Protein AF-A0A9W9DJZ3-F1 (afdb_monomer)

Organism: NCBI:txid153920

Radius of gyration: 14.06 Å; Cα contacts (8 Å, |Δi|>4): 160; chains: 1; bounding box: 28×29×39 Å

Foldseek 3Di:
DQDPDPDDDDDPAQDLDPPSCVCLPPNVVDACVPDVPVLVVVVVSLVRSPDDAFALSLLVQLQSCLRSVNVVRSVVSLCCQQVPQADPVSFGHRPHGDNNRVVSSVVSVVSVVVD

Mean predicted aligned error: 3.79 Å

Secondary structure (DSSP, 8-state):
---SSSS-PPP-SS-S--GGGTTTTTSSS--TTT-HHHHHHHHHHHHHT-S--SSHHHHHHHHHHHHTT-HHHHHHHHHHHHHHSB-TT--BBSSSB-HHHHHHHHHHHHHHH--

Solvent-accessible surface area (backbon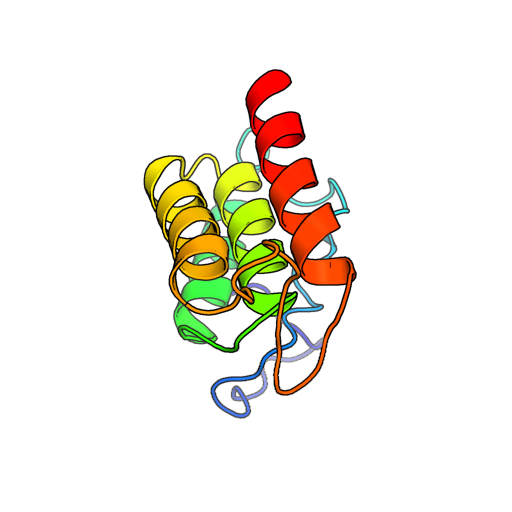e atoms only — not comparable to full-atom values): 6364 Å² total; per-residue (Å²): 91,61,68,78,53,100,59,98,66,85,76,92,61,73,49,66,78,63,74,67,44,33,39,46,46,92,38,76,78,40,38,53,92,82,35,55,71,58,35,51,21,44,52,44,36,51,59,70,31,49,90,46,63,58,19,44,4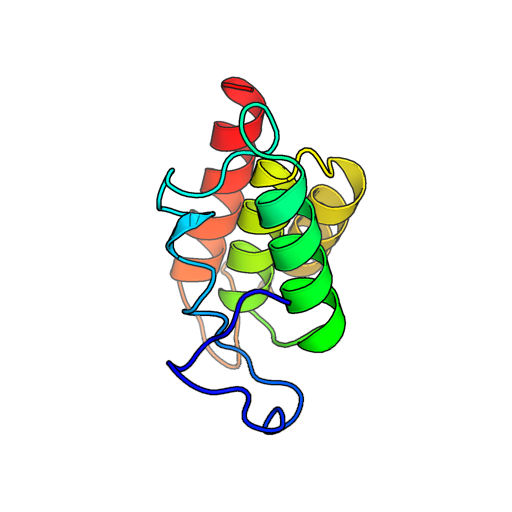1,26,18,49,50,15,36,44,30,45,58,64,70,35,60,72,63,13,51,50,30,45,51,45,35,63,74,72,17,33,48,98,88,65,47,16,24,55,99,48,85,41,67,60,17,48,56,32,46,54,48,37,57,54,53,64,76,78,109

Structure (mmCIF, N/CA/C/O backbone):
data_AF-A0A9W9DJZ3-F1
#
_entry.id   AF-A0A9W9DJZ3-F1
#
loop_
_atom_site.group_PDB
_atom_site.id
_atom_site.type_symbol
_atom_site.label_atom_id
_atom_site.label_alt_id
_atom_site.label_comp_id
_atom_site.label_asym_id
_atom_site.label_entity_id
_atom_site.label_seq_id
_atom_site.pdbx_PDB_ins_code
_atom_site.Cartn_x
_atom_site.Cartn_y
_atom_site.Cartn_z
_atom_site.occupancy
_atom_site.B_iso_or_equiv
_atom_site.auth_seq_id
_atom_site.auth_comp_id
_atom_site.auth_asym_id
_atom_site.auth_atom_id
_atom_site.pdbx_PDB_model_num
ATOM 1 N N . GLN A 1 1 ? -2.970 -3.546 15.872 1.00 90.31 1 GLN A N 1
ATOM 2 C CA . GLN A 1 1 ? -3.080 -4.038 14.481 1.00 90.31 1 GLN A CA 1
ATOM 3 C C . GLN A 1 1 ? -4.481 -4.575 14.229 1.00 90.31 1 GLN A C 1
ATOM 5 O O . GLN A 1 1 ? -5.114 -5.045 15.166 1.00 90.31 1 GLN A O 1
ATOM 10 N N . ILE A 1 2 ? -4.960 -4.528 12.987 1.00 94.56 2 ILE A N 1
ATOM 11 C CA . ILE A 1 2 ? -6.037 -5.406 12.509 1.00 94.56 2 ILE A CA 1
ATOM 12 C C . ILE A 1 2 ? -5.508 -6.838 12.468 1.00 94.56 2 ILE A C 1
ATOM 14 O O . ILE A 1 2 ? -4.472 -7.095 11.846 1.00 94.56 2 ILE A O 1
ATOM 18 N N . GLN A 1 3 ? -6.221 -7.738 13.143 1.00 93.31 3 GLN A N 1
ATOM 19 C CA . GLN A 1 3 ? -5.904 -9.160 13.188 1.00 93.31 3 GLN A CA 1
ATOM 20 C C . GLN A 1 3 ? -6.220 -9.813 11.842 1.00 93.31 3 GLN A C 1
ATOM 22 O O . GLN A 1 3 ? -7.311 -9.641 11.303 1.00 93.31 3 GLN A O 1
ATOM 27 N N . GLU A 1 4 ? -5.253 -10.547 11.291 1.00 92.06 4 GLU A N 1
ATOM 28 C CA . GLU A 1 4 ? -5.438 -11.297 10.040 1.00 92.06 4 GLU A CA 1
ATOM 29 C C . GLU A 1 4 ? -6.193 -12.609 10.258 1.00 92.06 4 GLU A C 1
ATOM 31 O O . GLU A 1 4 ? -6.917 -13.071 9.380 1.00 92.06 4 GLU A O 1
ATOM 36 N N . TRP A 1 5 ? -6.074 -13.170 11.457 1.00 91.56 5 TRP A N 1
ATOM 37 C CA . TRP A 1 5 ? -6.693 -14.425 11.850 1.00 91.56 5 TRP A CA 1
ATOM 38 C C . TRP A 1 5 ? -7.558 -14.224 13.093 1.00 91.56 5 TRP A C 1
ATOM 40 O O . TRP A 1 5 ? -7.456 -13.222 13.794 1.00 91.56 5 TRP A O 1
ATOM 50 N N . ALA A 1 6 ? -8.409 -15.203 13.397 1.00 92.00 6 ALA A N 1
ATOM 51 C CA . ALA A 1 6 ? -9.339 -15.123 14.526 1.00 92.00 6 ALA A CA 1
ATOM 52 C C . ALA A 1 6 ? -8.659 -15.088 15.910 1.00 92.00 6 ALA A C 1
ATOM 54 O O . ALA A 1 6 ? -9.312 -14.779 16.905 1.00 92.00 6 ALA A O 1
ATOM 55 N N . ARG A 1 7 ? -7.371 -15.436 15.995 1.00 91.56 7 ARG A N 1
ATOM 56 C CA . ARG A 1 7 ? -6.565 -15.349 17.219 1.00 91.56 7 ARG A CA 1
ATOM 57 C C . ARG A 1 7 ? -5.330 -14.503 16.950 1.00 91.56 7 ARG A C 1
ATOM 59 O O . ARG A 1 7 ? -4.915 -14.368 15.801 1.00 91.56 7 ARG A O 1
ATOM 66 N N . ASP A 1 8 ? -4.755 -13.978 18.024 1.00 89.75 8 ASP A N 1
ATOM 67 C CA . ASP A 1 8 ? -3.506 -13.227 17.972 1.00 89.75 8 ASP A CA 1
ATOM 68 C C . ASP A 1 8 ? -2.344 -14.202 17.753 1.00 89.75 8 ASP A C 1
ATOM 70 O O . ASP A 1 8 ? -1.910 -14.896 18.673 1.00 89.75 8 ASP A O 1
ATOM 74 N N . TYR A 1 9 ? -1.929 -14.330 16.495 1.00 85.50 9 TYR A N 1
ATOM 75 C CA . TYR A 1 9 ? -0.766 -15.112 16.093 1.00 85.50 9 TYR A CA 1
ATOM 76 C C . TYR A 1 9 ? 0.391 -14.167 15.776 1.00 85.50 9 TYR A C 1
ATOM 78 O O . TYR A 1 9 ? 0.184 -13.110 15.172 1.00 85.50 9 TYR A O 1
ATOM 86 N N . ASP A 1 10 ? 1.611 -14.584 16.115 1.00 75.12 10 ASP A N 1
ATOM 87 C CA . ASP A 1 10 ? 2.815 -13.839 15.760 1.00 75.12 10 ASP A CA 1
ATOM 88 C C . ASP A 1 10 ? 2.905 -13.639 14.242 1.00 75.12 10 ASP A C 1
ATOM 90 O O . ASP A 1 10 ? 2.604 -14.529 13.440 1.00 75.12 10 ASP A O 1
ATOM 94 N N . SER A 1 11 ? 3.312 -12.441 13.824 1.00 70.25 11 SER A N 1
ATOM 95 C CA . SER A 1 11 ? 3.431 -12.139 12.401 1.00 70.25 11 SER A CA 1
ATOM 96 C C . SER A 1 11 ? 4.580 -12.926 11.769 1.00 70.25 11 SER A C 1
ATOM 98 O O . SER A 1 11 ? 5.705 -12.861 12.261 1.00 70.25 11 SER A O 1
ATOM 100 N N . ASN A 1 12 ? 4.342 -13.548 10.612 1.00 65.06 12 ASN A N 1
ATOM 101 C CA . ASN A 1 12 ? 5.357 -14.279 9.837 1.00 65.06 12 ASN A CA 1
ATOM 102 C C . ASN A 1 12 ? 6.376 -13.370 9.104 1.00 65.06 12 ASN A C 1
ATOM 104 O O . ASN A 1 12 ? 6.884 -13.728 8.043 1.00 65.06 12 ASN A O 1
ATOM 108 N N . GLY A 1 13 ? 6.683 -12.187 9.645 1.00 66.56 13 GLY A N 1
ATOM 109 C CA . GLY A 1 13 ? 7.588 -11.216 9.029 1.00 66.56 13 GLY A CA 1
ATOM 110 C C . GLY A 1 13 ? 6.955 -10.390 7.895 1.00 66.56 13 GLY A C 1
ATOM 111 O O . GLY A 1 13 ? 5.730 -10.385 7.721 1.00 66.56 13 GLY A O 1
ATOM 112 N N . PRO A 1 14 ? 7.773 -9.628 7.145 1.00 69.56 14 PRO A N 1
ATOM 113 C CA . PRO A 1 14 ? 7.294 -8.781 6.061 1.00 69.56 14 PRO A CA 1
ATOM 114 C C . PRO A 1 14 ? 6.780 -9.647 4.910 1.00 69.56 14 PRO A C 1
ATOM 116 O O . PRO A 1 14 ? 7.525 -10.418 4.308 1.00 69.56 14 PRO A O 1
ATOM 119 N N . PHE A 1 15 ? 5.499 -9.491 4.585 1.00 75.88 15 PHE A N 1
ATOM 120 C CA . PHE A 1 15 ? 4.871 -10.148 3.446 1.00 75.88 15 PHE A CA 1
ATOM 121 C C . PHE A 1 15 ? 4.264 -9.107 2.508 1.00 75.88 15 PHE A C 1
ATOM 123 O O . PHE A 1 15 ? 3.977 -7.968 2.885 1.00 75.88 15 PHE A O 1
ATOM 130 N N . THR A 1 16 ? 4.119 -9.497 1.250 1.00 82.31 16 THR A N 1
ATOM 131 C CA . THR A 1 16 ? 3.615 -8.636 0.181 1.00 82.31 16 THR A CA 1
ATOM 132 C C . THR A 1 16 ? 2.094 -8.453 0.255 1.00 82.31 16 THR A C 1
ATOM 134 O O . THR A 1 16 ? 1.586 -7.358 0.022 1.00 82.31 16 THR A O 1
ATOM 137 N N . HIS A 1 17 ? 1.366 -9.504 0.632 1.00 89.94 17 HIS A N 1
ATOM 138 C CA . HIS A 1 17 ? -0.077 -9.435 0.852 1.00 89.94 17 HIS A CA 1
ATOM 139 C C . HIS A 1 17 ? -0.421 -8.856 2.229 1.00 89.94 17 HIS A C 1
ATOM 141 O O . HIS A 1 17 ? 0.227 -9.146 3.234 1.00 89.94 17 HIS A O 1
ATOM 147 N N . ILE A 1 18 ? -1.493 -8.067 2.251 1.00 92.25 18 ILE A N 1
ATOM 148 C CA . ILE 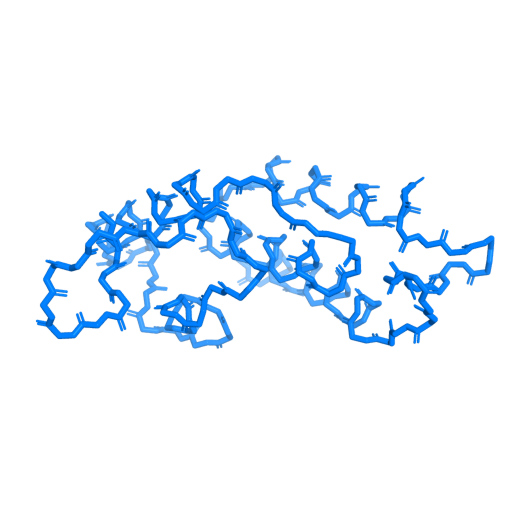A 1 18 ? -2.087 -7.427 3.432 1.00 92.25 18 ILE A CA 1
ATOM 149 C C . ILE A 1 18 ? -3.612 -7.601 3.402 1.00 92.25 18 ILE A C 1
ATOM 151 O O . ILE A 1 18 ? -4.380 -6.661 3.594 1.00 92.25 18 ILE A O 1
ATOM 155 N N . SER A 1 19 ? -4.047 -8.829 3.108 1.0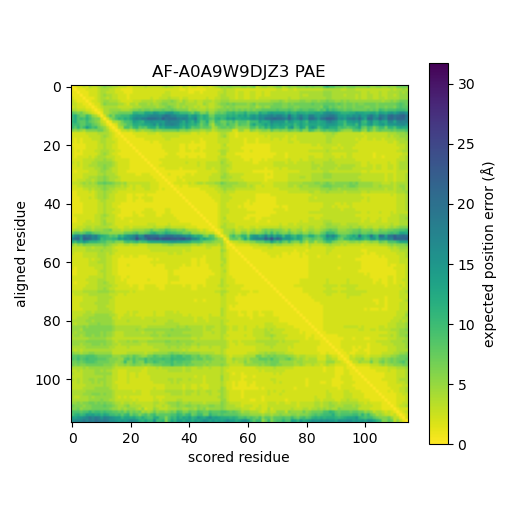0 94.12 19 SER A N 1
ATOM 156 C CA . SER A 1 19 ? -5.437 -9.213 2.823 1.00 94.12 19 SER A CA 1
ATOM 157 C C . SER A 1 19 ? -6.431 -8.854 3.927 1.00 94.12 19 SER A C 1
ATOM 159 O O . SER A 1 19 ? -7.578 -8.526 3.634 1.00 94.12 19 SER A O 1
ATOM 161 N N . GLN A 1 20 ? -5.991 -8.830 5.185 1.00 94.56 20 GLN A N 1
ATOM 162 C CA . GLN A 1 20 ? -6.798 -8.392 6.325 1.00 94.56 20 GLN A CA 1
ATOM 163 C C . GLN A 1 20 ? -7.233 -6.922 6.242 1.00 94.56 20 GLN A C 1
ATOM 165 O O . GLN A 1 20 ? -8.144 -6.502 6.949 1.00 94.56 20 GLN A O 1
ATOM 170 N N . LEU A 1 21 ? -6.599 -6.131 5.372 1.00 96.44 21 LEU A N 1
ATOM 171 C CA . LEU A 1 21 ? -6.955 -4.740 5.106 1.00 96.44 21 LEU A CA 1
ATOM 172 C C . LEU A 1 21 ? -7.891 -4.571 3.903 1.00 96.44 21 LEU A C 1
ATOM 174 O O . LEU A 1 21 ? -8.187 -3.437 3.531 1.00 96.44 21 LEU A O 1
ATOM 178 N N . TYR A 1 22 ? -8.431 -5.658 3.340 1.00 97.81 22 TYR A N 1
ATOM 179 C CA . TYR A 1 22 ? -9.476 -5.582 2.314 1.00 97.81 22 TYR A CA 1
ATOM 180 C C . TYR A 1 22 ? -10.634 -4.664 2.736 1.00 97.81 22 TYR A C 1
ATOM 182 O O . TYR A 1 22 ? -11.122 -3.875 1.931 1.00 97.81 22 TYR A O 1
ATOM 190 N N . GLY A 1 23 ? -11.037 -4.717 4.012 1.00 97.56 23 GLY A N 1
AT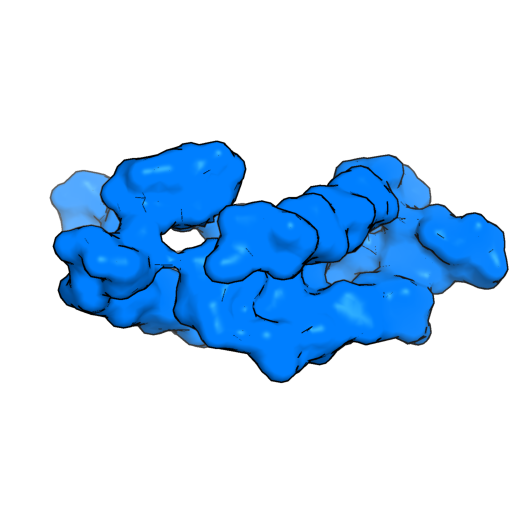OM 191 C CA . GLY A 1 23 ? -12.105 -3.877 4.561 1.00 97.56 23 GLY A CA 1
ATOM 192 C C . GLY A 1 23 ? -11.820 -2.369 4.521 1.00 97.56 23 GLY A C 1
ATOM 193 O O . GLY A 1 23 ? -12.770 -1.591 4.545 1.00 97.56 23 GLY A O 1
ATOM 194 N N . LEU A 1 24 ? -10.550 -1.955 4.432 1.00 97.50 24 LEU A N 1
ATOM 195 C CA . LEU A 1 24 ? -10.134 -0.558 4.246 1.00 97.50 24 LEU A CA 1
ATOM 196 C C . LEU A 1 24 ? -10.108 -0.163 2.761 1.00 97.50 24 LEU A C 1
ATOM 198 O O . LEU A 1 24 ? -10.531 0.939 2.406 1.00 97.50 24 LEU A O 1
ATOM 202 N N . PHE A 1 25 ? -9.583 -1.048 1.908 1.00 97.06 25 PHE A N 1
ATOM 203 C CA . PHE A 1 25 ? -9.621 -0.900 0.456 1.00 97.06 25 PHE A CA 1
ATOM 204 C C . PHE A 1 25 ? -9.384 -2.247 -0.249 1.00 97.06 25 PHE A C 1
ATOM 206 O O . PHE A 1 25 ? -8.412 -2.935 0.081 1.00 97.06 25 PHE A O 1
ATOM 213 N N . PRO A 1 26 ? -10.180 -2.612 -1.271 1.00 96.50 26 PRO A N 1
ATOM 214 C CA . PRO A 1 26 ? -11.250 -1.832 -1.908 1.00 96.50 26 PRO A CA 1
ATOM 215 C C . PRO A 1 26 ? -12.594 -1.836 -1.160 1.00 96.50 26 PRO A C 1
ATOM 217 O O . PRO A 1 26 ? -13.556 -1.240 -1.637 1.00 96.50 26 PRO A O 1
ATOM 220 N N . GLY A 1 27 ? -12.685 -2.496 -0.004 1.00 96.44 27 GLY A N 1
ATOM 221 C CA . GLY A 1 27 ? -13.855 -2.414 0.864 1.00 96.44 27 GLY A CA 1
ATOM 222 C C . GLY A 1 27 ? -14.046 -1.026 1.485 1.00 96.44 27 GLY A C 1
ATOM 223 O O . GLY A 1 27 ? -13.227 -0.122 1.333 1.00 96.44 27 GLY A O 1
ATOM 224 N N . ALA A 1 28 ? -15.150 -0.871 2.213 1.00 95.00 28 ALA A N 1
ATOM 225 C CA . ALA A 1 28 ? -15.507 0.364 2.918 1.00 95.00 28 ALA A CA 1
ATOM 226 C C . ALA A 1 28 ? -15.953 0.103 4.371 1.00 95.00 28 ALA A C 1
ATOM 228 O O . ALA A 1 28 ? -16.705 0.878 4.950 1.00 95.00 28 ALA A O 1
ATOM 229 N N . GLN A 1 29 ? -15.520 -1.020 4.950 1.00 96.81 29 GLN A N 1
ATOM 230 C CA . GLN A 1 29 ? -15.832 -1.419 6.328 1.00 96.81 29 GLN A CA 1
ATOM 231 C C . GLN A 1 29 ? -14.991 -0.647 7.353 1.00 96.81 29 GLN A C 1
ATOM 233 O O . GLN A 1 29 ? -15.432 -0.432 8.479 1.00 96.81 29 GLN A O 1
ATOM 238 N N . ILE A 1 30 ? -13.777 -0.242 6.967 1.00 97.44 30 ILE A N 1
ATOM 239 C CA . ILE A 1 30 ? -12.893 0.607 7.765 1.00 97.44 30 ILE A CA 1
ATOM 240 C C . ILE A 1 30 ? -12.839 1.971 7.083 1.00 97.44 30 ILE A C 1
ATOM 242 O O . ILE A 1 30 ? -12.358 2.091 5.957 1.00 97.44 30 ILE A O 1
ATOM 246 N N . ASP A 1 31 ? -13.324 2.998 7.773 1.00 95.62 31 ASP A N 1
ATOM 247 C CA . ASP A 1 31 ? -13.289 4.375 7.292 1.00 95.62 31 ASP A CA 1
ATOM 248 C C . ASP A 1 31 ? -12.863 5.315 8.432 1.00 95.62 31 ASP A C 1
ATOM 250 O O . ASP A 1 31 ? -13.511 5.320 9.488 1.00 95.62 31 ASP A O 1
ATOM 254 N N . PRO A 1 32 ? -11.792 6.111 8.248 1.00 95.38 32 PRO A N 1
ATOM 255 C CA . PRO A 1 32 ? -11.272 6.992 9.292 1.00 95.38 32 PRO A CA 1
ATOM 256 C C . PRO A 1 32 ? -12.258 8.083 9.718 1.00 95.38 32 PRO A C 1
ATOM 258 O O . PRO A 1 32 ? -12.121 8.608 10.814 1.00 95.38 32 PRO A O 1
ATOM 261 N N . ARG A 1 33 ? -13.271 8.400 8.902 1.00 94.19 33 ARG A N 1
ATOM 262 C CA . ARG A 1 33 ? -14.293 9.406 9.233 1.00 94.19 33 ARG A CA 1
ATOM 263 C C . ARG A 1 33 ? -15.333 8.894 10.229 1.00 94.19 33 ARG A C 1
ATOM 265 O O . ARG A 1 33 ? -16.018 9.698 10.852 1.00 94.19 33 ARG A O 1
ATOM 272 N N . PHE A 1 34 ? -15.479 7.573 10.353 1.00 95.88 34 PHE A N 1
ATOM 273 C CA . PHE A 1 34 ? -16.508 6.948 11.192 1.00 95.88 34 PHE A CA 1
ATOM 274 C C . PHE A 1 34 ? -15.931 6.109 12.333 1.00 95.88 34 PHE A C 1
ATOM 276 O O . PHE A 1 34 ? -16.604 5.919 13.344 1.00 95.88 34 PHE A O 1
ATOM 283 N N . ASN A 1 35 ? -14.712 5.576 12.190 1.00 96.25 35 ASN A N 1
ATOM 284 C CA . ASN A 1 35 ? -14.096 4.741 13.216 1.00 96.25 35 ASN A CA 1
ATOM 285 C C . ASN A 1 35 ? -12.572 4.923 13.267 1.00 96.25 35 ASN A C 1
ATOM 287 O O . ASN A 1 35 ? -11.810 4.221 12.595 1.00 96.25 35 ASN A O 1
ATOM 291 N N . GLU A 1 36 ? -12.131 5.840 14.128 1.00 96.44 36 GLU A N 1
ATOM 292 C CA . GLU A 1 36 ? -10.711 6.131 14.347 1.00 96.44 36 GLU A CA 1
ATOM 293 C C . GLU A 1 36 ? -9.948 4.939 14.939 1.00 96.44 36 GLU A C 1
ATOM 295 O O . GLU A 1 36 ? -8.787 4.725 14.598 1.00 96.44 36 GLU A O 1
ATOM 300 N N . THR A 1 37 ? -10.585 4.116 15.779 1.00 97.50 37 THR A N 1
ATOM 301 C CA . THR A 1 37 ? -9.940 2.944 16.393 1.00 97.50 37 THR A CA 1
ATOM 302 C C . THR A 1 37 ? -9.530 1.917 15.339 1.00 97.50 37 THR A C 1
ATOM 304 O O . THR A 1 37 ? -8.384 1.460 15.332 1.00 97.50 37 THR A O 1
ATOM 307 N N . LEU A 1 38 ? -10.435 1.570 14.418 1.00 97.94 38 LEU A N 1
ATOM 308 C CA . LEU A 1 38 ? -10.129 0.640 13.328 1.00 97.94 38 LEU A CA 1
ATOM 309 C C . LEU A 1 38 ? -9.156 1.251 12.317 1.00 97.94 38 LEU A C 1
ATOM 311 O O . LEU A 1 38 ? -8.254 0.552 11.856 1.00 97.94 38 LEU A O 1
ATOM 315 N N . ALA A 1 39 ? -9.285 2.544 12.007 1.00 97.88 39 ALA A N 1
ATOM 316 C CA . ALA A 1 39 ? -8.348 3.230 11.120 1.00 97.88 39 ALA A CA 1
ATOM 317 C C . ALA A 1 39 ? -6.925 3.260 11.702 1.00 97.88 39 ALA A C 1
ATOM 319 O O . ALA A 1 39 ? -5.960 2.932 11.009 1.00 97.88 39 ALA A O 1
ATOM 320 N N . HIS A 1 40 ? -6.789 3.558 12.996 1.00 98.12 40 HIS A N 1
ATOM 321 C CA . HIS A 1 40 ? -5.512 3.498 13.697 1.00 98.12 40 HIS A CA 1
ATOM 322 C C . HIS A 1 40 ? -4.950 2.072 13.697 1.00 98.12 40 HIS A C 1
ATOM 324 O O . HIS A 1 40 ? -3.789 1.862 13.346 1.00 98.12 40 HIS A O 1
ATOM 330 N N . ALA A 1 41 ? -5.773 1.064 14.002 1.00 97.50 41 ALA A N 1
ATOM 331 C CA . ALA A 1 41 ? -5.349 -0.332 13.967 1.00 97.50 41 ALA A CA 1
ATOM 332 C C . ALA A 1 41 ? -4.889 -0.780 12.566 1.00 97.50 41 ALA A C 1
ATOM 334 O O . ALA A 1 41 ? -3.921 -1.540 12.470 1.00 97.50 41 ALA A O 1
ATOM 335 N N . ALA A 1 42 ? -5.540 -0.300 11.499 1.00 97.31 42 ALA A N 1
ATOM 336 C CA . ALA A 1 42 ? -5.163 -0.564 10.111 1.00 97.31 42 ALA A CA 1
ATOM 337 C C . ALA A 1 42 ? -3.832 0.105 9.744 1.00 97.31 42 ALA A C 1
ATOM 339 O O . ALA A 1 42 ? -2.973 -0.538 9.139 1.00 97.31 42 ALA A O 1
ATOM 340 N N . ASN A 1 43 ? -3.618 1.349 10.184 1.00 96.75 43 ASN A N 1
ATOM 341 C CA . ASN A 1 43 ? -2.336 2.034 10.037 1.00 96.75 43 ASN A CA 1
ATOM 342 C C . ASN A 1 43 ? -1.204 1.251 10.722 1.00 96.75 43 ASN A C 1
ATOM 344 O O . ASN A 1 43 ? -0.172 0.984 10.113 1.00 96.75 43 ASN A O 1
ATOM 348 N N . ILE A 1 44 ? -1.423 0.788 11.958 1.00 94.94 44 ILE A N 1
ATOM 349 C CA . ILE A 1 44 ? -0.452 -0.057 12.666 1.00 94.94 44 ILE A CA 1
ATOM 350 C C . ILE A 1 44 ? -0.176 -1.358 11.895 1.00 94.94 44 ILE A C 1
ATOM 352 O O . ILE A 1 44 ? 0.979 -1.759 11.787 1.00 94.94 44 ILE A O 1
ATOM 356 N N . SER A 1 45 ? -1.192 -2.006 11.309 1.00 93.38 45 SER A N 1
ATOM 357 C CA . SER A 1 45 ? -0.976 -3.195 10.466 1.00 93.38 45 SER A CA 1
ATOM 358 C C . SER A 1 45 ? -0.078 -2.915 9.260 1.00 93.38 45 SER A C 1
ATOM 360 O O . SER A 1 45 ? 0.787 -3.736 8.957 1.00 93.38 45 SER A O 1
ATOM 362 N N . LEU A 1 46 ? -0.258 -1.773 8.583 1.00 92.69 46 LEU A N 1
ATOM 363 C CA . LEU A 1 46 ? 0.587 -1.365 7.454 1.00 92.69 46 LEU A CA 1
ATOM 364 C C . LEU A 1 46 ? 2.042 -1.162 7.878 1.00 92.69 46 LEU A C 1
ATOM 366 O O . LEU A 1 46 ? 2.946 -1.648 7.201 1.00 92.69 46 LEU A O 1
ATOM 370 N N . LEU A 1 47 ? 2.260 -0.481 9.007 1.00 91.56 47 LEU A N 1
ATOM 371 C CA . LEU A 1 47 ? 3.596 -0.215 9.542 1.00 91.56 47 LEU A CA 1
ATOM 372 C C . LEU A 1 47 ? 4.304 -1.507 9.975 1.00 91.56 47 LEU A C 1
ATOM 374 O O . LEU A 1 47 ? 5.470 -1.707 9.645 1.00 91.56 47 LEU A O 1
ATOM 378 N N . LEU A 1 48 ? 3.595 -2.416 10.653 1.00 89.25 48 LEU A N 1
ATOM 379 C CA . LEU A 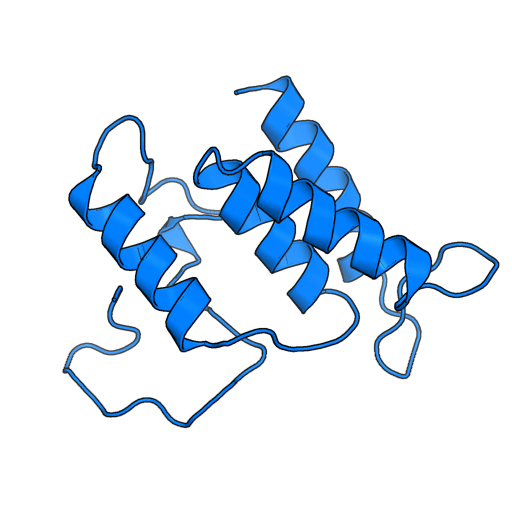1 48 ? 4.150 -3.701 11.100 1.00 89.25 48 LEU A CA 1
ATOM 380 C C . LEU A 1 48 ? 4.477 -4.649 9.945 1.00 89.25 48 LEU A C 1
ATOM 382 O O . LEU A 1 48 ? 5.428 -5.420 10.033 1.00 89.25 48 LEU A O 1
ATOM 386 N N . ARG A 1 49 ? 3.722 -4.594 8.841 1.00 87.62 49 ARG A N 1
ATOM 387 C CA . ARG A 1 49 ? 4.048 -5.346 7.616 1.00 87.62 49 ARG A CA 1
ATOM 388 C C . ARG A 1 49 ? 5.302 -4.804 6.918 1.00 87.62 49 ARG A C 1
ATOM 390 O O . ARG A 1 49 ? 5.744 -5.393 5.933 1.00 87.62 49 ARG A O 1
ATOM 397 N N . GLY A 1 50 ? 5.883 -3.720 7.435 1.00 83.69 50 GLY A N 1
ATOM 398 C CA . GLY A 1 50 ? 7.073 -3.079 6.902 1.00 83.69 50 GLY A CA 1
ATOM 399 C C . GLY A 1 50 ? 6.791 -2.458 5.550 1.00 83.69 50 GLY A C 1
ATOM 400 O O . GLY A 1 50 ? 5.641 -2.241 5.192 1.00 83.69 50 GLY A O 1
ATOM 401 N N . ASP A 1 51 ? 7.833 -2.191 4.786 1.00 79.56 51 ASP A N 1
ATOM 402 C CA . ASP A 1 51 ? 7.741 -1.673 3.430 1.00 79.56 51 ASP A CA 1
ATOM 403 C C . ASP A 1 51 ? 8.138 -2.793 2.467 1.00 79.56 51 ASP A C 1
ATOM 405 O O . ASP A 1 51 ? 9.300 -3.197 2.414 1.00 79.56 51 ASP A O 1
ATOM 409 N N . SER A 1 52 ? 7.154 -3.372 1.779 1.00 65.62 52 SER A N 1
ATOM 410 C CA . SER A 1 52 ? 7.360 -4.557 0.952 1.00 65.62 52 SER A CA 1
ATOM 411 C C . SER A 1 52 ? 6.954 -4.331 -0.506 1.00 65.62 52 SER A C 1
ATOM 413 O O . SER A 1 52 ? 5.864 -3.846 -0.811 1.00 65.62 52 SER A O 1
ATOM 415 N N . SER A 1 53 ? 7.819 -4.846 -1.389 1.00 69.25 53 SER A N 1
ATOM 416 C CA . SER A 1 53 ? 7.607 -5.249 -2.794 1.00 69.25 53 SER A CA 1
ATOM 417 C C . SER A 1 53 ? 7.405 -4.199 -3.900 1.00 69.25 53 SER A C 1
ATOM 419 O O . SER A 1 53 ? 6.765 -3.166 -3.739 1.00 69.25 53 SER A O 1
ATOM 421 N N . SER A 1 54 ? 7.957 -4.542 -5.068 1.00 81.06 54 SER A N 1
ATOM 422 C CA . SER A 1 54 ? 7.786 -3.9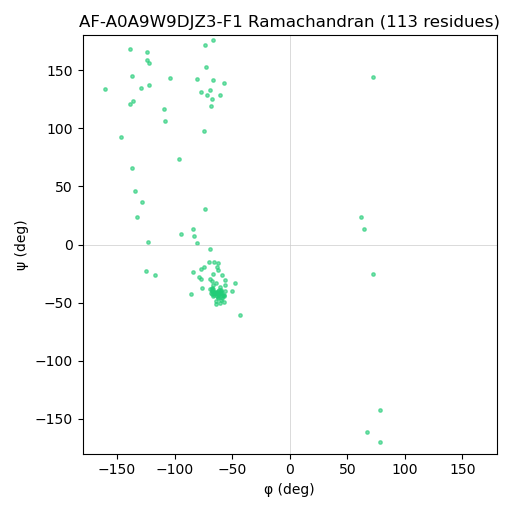28 -6.389 1.00 81.06 54 SER A CA 1
ATOM 423 C C . SER A 1 54 ? 6.415 -4.227 -7.005 1.00 81.06 54 SER A C 1
ATOM 425 O O . SER A 1 54 ? 5.835 -5.271 -6.724 1.00 81.06 54 SER A O 1
ATOM 427 N N . GLY A 1 55 ? 5.910 -3.349 -7.877 1.00 88.81 55 GLY A N 1
ATOM 428 C CA . GLY A 1 55 ? 4.663 -3.569 -8.626 1.00 88.81 55 GLY A CA 1
ATOM 429 C C . GLY A 1 55 ? 3.377 -3.328 -7.824 1.00 88.81 55 GLY A C 1
ATOM 430 O O . GLY A 1 55 ? 3.306 -2.417 -6.993 1.00 88.81 55 GLY A O 1
ATOM 431 N N . TRP A 1 56 ? 2.350 -4.155 -8.054 1.00 92.06 56 TRP A N 1
ATOM 432 C CA . TRP A 1 56 ? 1.027 -4.040 -7.416 1.00 92.06 56 TRP A CA 1
ATOM 433 C C . TRP A 1 56 ? 0.994 -3.846 -5.894 1.00 92.06 56 TRP A C 1
ATOM 435 O O . TRP A 1 56 ? 0.107 -3.125 -5.435 1.00 92.06 56 TRP A O 1
ATOM 445 N N . PRO A 1 57 ? 1.908 -4.395 -5.073 1.00 92.69 57 PRO A N 1
ATOM 446 C CA . PRO A 1 57 ? 1.856 -4.200 -3.626 1.00 92.69 57 PRO A CA 1
ATOM 447 C C . PRO A 1 57 ? 2.135 -2.751 -3.235 1.00 92.69 57 PRO A C 1
ATOM 449 O O . PRO A 1 57 ? 1.475 -2.207 -2.350 1.00 92.69 57 PRO A O 1
ATOM 452 N N . THR A 1 58 ? 3.072 -2.101 -3.938 1.00 93.50 58 THR A N 1
ATOM 453 C CA . THR A 1 58 ? 3.338 -0.663 -3.796 1.00 93.50 58 THR A CA 1
ATOM 454 C C . THR A 1 58 ? 2.089 0.137 -4.175 1.00 93.50 58 THR A C 1
ATOM 456 O O . THR A 1 58 ? 1.696 1.051 -3.449 1.00 93.50 58 THR A O 1
ATOM 459 N N . ALA A 1 59 ? 1.418 -0.235 -5.270 1.00 94.88 59 ALA A N 1
ATOM 460 C CA . ALA A 1 59 ? 0.192 0.431 -5.699 1.00 94.88 59 ALA A CA 1
ATOM 461 C C . ALA A 1 59 ? -0.960 0.244 -4.690 1.00 94.88 59 ALA A C 1
ATOM 463 O O . ALA A 1 59 ? -1.668 1.199 -4.370 1.00 94.88 59 ALA A O 1
ATOM 464 N N . TRP A 1 60 ? -1.135 -0.954 -4.126 1.00 95.38 60 TRP A N 1
ATOM 465 C CA . TRP A 1 60 ? -2.187 -1.206 -3.138 1.00 95.38 60 TRP A CA 1
ATOM 466 C C . TRP A 1 60 ? -1.935 -0.454 -1.829 1.00 95.38 60 TRP A C 1
ATOM 468 O O . TRP A 1 60 ? -2.855 0.163 -1.293 1.00 95.38 60 TRP A O 1
ATOM 478 N N . ARG A 1 61 ? -0.680 -0.397 -1.364 1.00 95.12 61 ARG A N 1
ATOM 479 C CA . ARG A 1 61 ? -0.283 0.442 -0.221 1.00 95.12 61 ARG A CA 1
ATOM 480 C C . ARG A 1 61 ? -0.616 1.911 -0.452 1.00 95.12 61 ARG A C 1
ATOM 482 O O . ARG A 1 61 ? -1.183 2.533 0.441 1.00 95.12 61 ARG A O 1
ATOM 489 N N . ALA A 1 62 ? -0.343 2.446 -1.643 1.00 95.62 62 ALA A N 1
ATOM 490 C CA . ALA A 1 62 ? -0.718 3.818 -1.979 1.00 95.62 62 ALA A CA 1
ATOM 491 C C . ALA A 1 62 ? -2.234 4.058 -1.825 1.00 95.62 62 ALA A C 1
ATOM 493 O O . ALA A 1 62 ? -2.636 5.048 -1.219 1.00 95.62 62 ALA A O 1
ATOM 494 N N . ASN A 1 63 ? -3.078 3.125 -2.283 1.00 96.75 63 ASN A N 1
ATOM 495 C CA . ASN A 1 63 ? -4.533 3.221 -2.108 1.00 96.75 63 ASN A CA 1
ATOM 496 C C . ASN A 1 63 ? -4.949 3.148 -0.629 1.00 96.75 63 ASN A C 1
ATOM 498 O O . ASN A 1 63 ? -5.808 3.911 -0.194 1.00 96.75 63 ASN A O 1
ATOM 502 N N . LEU A 1 64 ? -4.334 2.262 0.160 1.00 96.88 64 LEU A N 1
ATOM 503 C CA . LEU A 1 64 ? -4.646 2.114 1.586 1.00 96.88 64 LEU A CA 1
ATOM 504 C C . LEU A 1 64 ? -4.267 3.369 2.384 1.00 96.88 64 LEU A C 1
ATOM 506 O O . LEU A 1 64 ? -5.060 3.826 3.203 1.00 96.88 64 LEU A O 1
ATOM 510 N N . PHE A 1 65 ? -3.107 3.973 2.110 1.00 96.69 65 PHE A N 1
ATOM 511 C CA . PHE A 1 65 ? -2.719 5.242 2.734 1.00 96.69 65 PHE A CA 1
ATOM 512 C C . PHE A 1 65 ? -3.607 6.408 2.289 1.00 96.69 65 PHE A C 1
ATOM 514 O O . PHE A 1 65 ? -3.987 7.225 3.126 1.00 96.69 65 PHE A O 1
ATOM 521 N N . ALA A 1 66 ? -4.028 6.444 1.021 1.00 97.00 66 ALA A N 1
ATOM 522 C CA . ALA A 1 66 ? -4.993 7.437 0.551 1.00 97.00 66 ALA A CA 1
ATOM 523 C C . ALA A 1 66 ? -6.340 7.294 1.285 1.00 97.00 66 ALA A C 1
ATOM 525 O O . ALA A 1 66 ? -6.906 8.281 1.749 1.00 97.00 66 ALA A O 1
ATOM 526 N N . ARG A 1 67 ? -6.820 6.058 1.493 1.00 97.25 67 ARG A N 1
ATOM 527 C CA . ARG A 1 67 ? -8.037 5.776 2.278 1.00 97.25 67 ARG A CA 1
ATOM 528 C C . ARG A 1 67 ? -7.912 6.106 3.762 1.00 97.25 67 ARG A C 1
ATOM 530 O O . ARG A 1 67 ? -8.926 6.396 4.386 1.00 97.25 67 ARG A O 1
ATOM 537 N N . LEU A 1 68 ? -6.699 6.101 4.311 1.00 97.00 68 LEU A N 1
ATOM 538 C CA . LEU A 1 68 ? -6.397 6.564 5.669 1.00 97.00 68 LEU A CA 1
ATOM 539 C C . LEU A 1 68 ? -6.197 8.085 5.766 1.00 97.00 68 LEU A C 1
ATOM 541 O O . LEU A 1 68 ? -5.810 8.565 6.827 1.00 97.00 68 LEU A O 1
ATOM 545 N N . LEU A 1 69 ? -6.454 8.837 4.688 1.00 96.12 69 LEU A N 1
ATOM 546 C CA . LEU A 1 69 ? -6.248 10.289 4.603 1.00 96.12 69 LEU A CA 1
ATOM 547 C C . LEU A 1 69 ? -4.775 10.709 4.782 1.00 96.12 69 LEU A C 1
ATOM 549 O O . LEU A 1 69 ? -4.479 11.847 5.137 1.00 96.12 69 LEU A O 1
ATOM 553 N N . GLN A 1 70 ? -3.833 9.802 4.506 1.00 96.12 70 GLN A N 1
ATOM 554 C CA . GLN A 1 70 ? -2.393 10.054 4.589 1.00 96.12 70 GLN A CA 1
ATOM 555 C C . GLN A 1 70 ? -1.829 10.413 3.209 1.00 96.12 70 GLN A C 1
ATOM 557 O O . GLN A 1 70 ? -1.134 9.623 2.563 1.00 96.12 70 GLN A O 1
ATOM 562 N N . GLY A 1 71 ? -2.151 11.640 2.784 1.00 94.88 71 GLY A N 1
ATOM 563 C CA . GLY A 1 71 ? -1.806 12.244 1.492 1.00 94.88 71 GLY A CA 1
ATOM 564 C C . GLY A 1 71 ? -0.363 12.006 1.043 1.00 94.88 71 GLY A C 1
ATOM 565 O O . GLY A 1 71 ? -0.085 11.389 0.011 1.00 94.88 71 GLY A O 1
ATOM 566 N N . GLU A 1 72 ? 0.563 12.488 1.868 1.00 96.00 72 GLU A N 1
ATOM 567 C CA . GLU A 1 72 ? 2.001 12.460 1.596 1.00 96.00 72 GLU A CA 1
ATOM 568 C C . GLU A 1 72 ? 2.545 11.031 1.494 1.00 96.00 72 GLU A C 1
ATOM 570 O O . GLU A 1 72 ? 3.332 10.719 0.599 1.00 96.00 72 GLU A O 1
ATOM 575 N N . THR A 1 73 ? 2.088 10.131 2.368 1.00 95.44 73 THR A N 1
ATOM 576 C CA . THR A 1 73 ? 2.529 8.732 2.380 1.00 95.44 73 THR A CA 1
ATOM 577 C C . THR A 1 73 ? 2.062 7.991 1.132 1.00 95.44 73 THR A C 1
ATOM 579 O O . THR A 1 73 ? 2.836 7.269 0.508 1.00 95.44 73 THR A O 1
ATOM 582 N N . ALA A 1 74 ? 0.818 8.191 0.710 1.00 95.88 74 ALA A N 1
ATOM 583 C CA . ALA A 1 74 ? 0.327 7.612 -0.535 1.00 95.88 74 ALA A CA 1
ATOM 584 C C . ALA A 1 74 ? 1.056 8.176 -1.766 1.00 95.88 74 ALA A C 1
ATOM 586 O O . ALA A 1 74 ? 1.448 7.400 -2.640 1.00 95.88 74 ALA A O 1
ATOM 587 N N . TYR A 1 75 ? 1.322 9.488 -1.805 1.00 95.12 75 TYR A N 1
ATOM 588 C CA . TYR A 1 75 ? 2.123 10.109 -2.866 1.00 95.12 75 TYR A CA 1
ATOM 589 C C . TYR A 1 75 ? 3.543 9.527 -2.945 1.00 95.12 75 TYR A C 1
ATOM 591 O O . TYR A 1 75 ? 4.051 9.261 -4.040 1.00 95.12 75 TYR A O 1
ATOM 599 N N . TYR A 1 76 ? 4.165 9.255 -1.795 1.00 94.94 76 TYR A N 1
ATOM 600 C CA . TYR A 1 76 ? 5.453 8.571 -1.722 1.00 94.94 76 TYR A CA 1
ATOM 601 C C . TYR A 1 76 ? 5.415 7.199 -2.419 1.00 94.94 76 TYR A C 1
ATOM 603 O O . TYR A 1 76 ? 6.261 6.924 -3.274 1.00 94.94 76 TYR A O 1
ATOM 611 N N . TYR A 1 77 ? 4.416 6.355 -2.129 1.00 94.75 77 TYR A N 1
ATOM 612 C CA . TYR A 1 77 ? 4.302 5.037 -2.769 1.00 94.75 77 TYR A CA 1
ATOM 613 C C . TYR A 1 77 ? 3.996 5.134 -4.273 1.00 94.75 77 TYR A C 1
ATOM 615 O O . TYR A 1 77 ? 4.577 4.381 -5.055 1.00 94.75 77 TYR A O 1
ATOM 623 N N . MET A 1 78 ? 3.160 6.083 -4.707 1.00 93.94 78 MET A N 1
ATOM 624 C CA . MET A 1 78 ? 2.912 6.323 -6.139 1.00 93.94 78 MET A CA 1
ATOM 625 C C . MET A 1 78 ? 4.196 6.709 -6.876 1.00 93.94 78 MET A C 1
ATOM 627 O O . MET A 1 78 ? 4.553 6.094 -7.882 1.00 93.94 78 MET A O 1
ATOM 631 N N . THR A 1 79 ? 4.921 7.693 -6.341 1.00 93.62 79 THR A N 1
ATOM 632 C CA . THR A 1 79 ? 6.188 8.167 -6.909 1.00 93.62 79 THR A CA 1
ATOM 633 C C . THR A 1 79 ? 7.203 7.037 -6.975 1.00 93.62 79 THR A C 1
ATOM 635 O O . THR A 1 79 ? 7.927 6.893 -7.961 1.00 93.62 79 THR A O 1
ATOM 638 N N . ARG A 1 80 ? 7.240 6.185 -5.951 1.00 92.62 80 ARG A N 1
ATOM 639 C CA . ARG A 1 80 ? 8.116 5.020 -5.922 1.00 92.62 80 ARG A CA 1
ATOM 640 C C . ARG A 1 80 ? 7.766 3.985 -6.990 1.00 92.62 80 ARG A C 1
ATOM 642 O O . ARG A 1 80 ? 8.691 3.456 -7.601 1.00 92.62 80 ARG A O 1
ATOM 649 N N . LEU A 1 81 ? 6.484 3.709 -7.249 1.00 92.75 81 LEU A N 1
ATOM 650 C CA . LEU A 1 81 ? 6.102 2.799 -8.335 1.00 92.75 81 LEU A CA 1
ATOM 651 C C . LEU A 1 81 ? 6.607 3.316 -9.686 1.00 92.75 81 LEU A C 1
ATOM 653 O O . LEU A 1 81 ? 7.232 2.571 -10.438 1.00 92.75 81 LEU A O 1
ATOM 657 N N . ILE A 1 82 ? 6.373 4.598 -9.963 1.00 92.00 82 ILE A N 1
ATOM 658 C CA . ILE A 1 82 ? 6.734 5.227 -11.238 1.00 92.00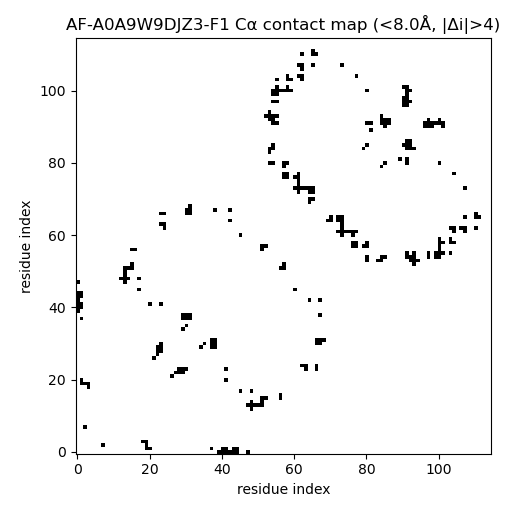 82 ILE A CA 1
ATOM 659 C C . ILE A 1 82 ? 8.259 5.288 -11.405 1.00 92.00 82 ILE A C 1
ATOM 661 O O . ILE A 1 82 ? 8.775 4.956 -12.464 1.00 92.00 82 ILE A O 1
ATOM 665 N N . SER A 1 83 ? 8.990 5.680 -10.358 1.00 92.56 83 SER A N 1
ATOM 666 C CA . SER A 1 83 ? 10.442 5.918 -10.437 1.00 92.56 83 SER A CA 1
ATOM 667 C C . SER A 1 83 ? 11.314 4.673 -10.283 1.00 92.56 83 SER A C 1
ATOM 669 O O . SER A 1 83 ? 12.468 4.696 -10.704 1.00 92.56 83 SER A O 1
ATOM 671 N N . ARG A 1 84 ? 10.820 3.606 -9.638 1.00 91.69 84 ARG A N 1
ATOM 672 C CA . ARG A 1 84 ? 11.632 2.411 -9.330 1.00 91.69 84 ARG A CA 1
ATOM 673 C C . ARG A 1 84 ? 11.059 1.103 -9.849 1.00 91.69 84 ARG A C 1
ATOM 675 O O . ARG A 1 84 ? 11.810 0.143 -9.985 1.00 91.69 84 ARG A O 1
ATOM 682 N N . TYR A 1 85 ? 9.753 1.038 -10.092 1.00 92.81 85 TYR A N 1
ATOM 683 C CA . TYR A 1 85 ? 9.044 -0.205 -10.415 1.00 92.81 85 TYR A CA 1
ATOM 684 C C . TYR A 1 85 ? 8.203 -0.063 -11.682 1.00 92.81 85 TYR A C 1
ATOM 686 O O . TYR A 1 85 ? 7.100 -0.605 -11.777 1.00 92.81 85 TYR A O 1
ATOM 694 N N . SER A 1 86 ? 8.735 0.688 -12.643 1.00 93.75 86 SER A N 1
ATOM 695 C CA . SER A 1 86 ? 8.183 0.846 -13.981 1.00 93.75 86 SER A CA 1
ATOM 696 C C . SER A 1 86 ? 9.312 0.781 -15.006 1.00 93.75 86 SER A C 1
ATOM 698 O O . SER A 1 86 ? 10.430 1.211 -14.726 1.00 93.75 86 SER A O 1
ATOM 700 N N . TYR A 1 87 ? 9.029 0.216 -16.174 1.00 94.31 87 TYR A N 1
ATOM 701 C CA . TYR A 1 87 ? 9.913 0.289 -17.337 1.00 94.31 87 TYR A CA 1
ATOM 702 C C . TYR A 1 87 ? 9.870 1.695 -17.968 1.00 94.31 87 TYR A C 1
ATOM 704 O O . TYR A 1 87 ? 8.997 2.499 -17.639 1.00 94.31 87 TYR A O 1
ATOM 712 N N . ASP A 1 88 ? 10.750 1.971 -18.935 1.00 94.50 88 ASP A N 1
ATOM 713 C CA . ASP A 1 88 ? 10.813 3.266 -19.643 1.00 94.50 88 ASP A CA 1
ATOM 714 C C . ASP A 1 88 ? 9.502 3.631 -20.363 1.00 94.50 88 ASP A C 1
ATOM 716 O O . ASP A 1 88 ? 9.180 4.803 -20.542 1.00 94.50 88 ASP A O 1
ATOM 720 N N . ASN A 1 89 ? 8.703 2.628 -20.741 1.00 95.62 89 ASN A N 1
ATOM 721 C CA . ASN A 1 89 ? 7.369 2.810 -21.323 1.00 95.62 89 ASN A CA 1
ATOM 722 C C . ASN A 1 89 ? 6.256 2.989 -20.267 1.00 95.62 89 ASN A C 1
ATOM 724 O O . ASN A 1 89 ? 5.074 2.887 -20.598 1.00 95.62 89 ASN A O 1
ATOM 728 N N . LEU A 1 90 ? 6.626 3.227 -19.005 1.00 94.25 90 LEU A N 1
ATOM 729 C CA . LEU A 1 90 ? 5.749 3.398 -17.842 1.00 94.25 90 LEU A CA 1
ATOM 730 C C . LEU A 1 90 ? 4.926 2.161 -17.455 1.00 94.25 90 LEU A C 1
ATOM 732 O O . LEU A 1 90 ? 3.997 2.257 -16.652 1.00 94.25 90 LEU A O 1
ATOM 736 N N . TRP A 1 91 ? 5.243 0.983 -17.986 1.00 95.31 91 TRP A N 1
ATOM 737 C CA . TRP A 1 91 ? 4.588 -0.250 -17.561 1.00 95.31 91 TRP A CA 1
ATOM 738 C C . TRP A 1 91 ? 5.132 -0.718 -16.220 1.00 95.31 91 TRP A C 1
ATOM 740 O O . TRP A 1 91 ? 6.347 -0.801 -16.038 1.00 95.31 91 TRP A O 1
ATOM 750 N N . SER A 1 92 ? 4.235 -1.049 -15.293 1.00 94.06 92 SER A N 1
ATOM 751 C CA . SER A 1 92 ? 4.619 -1.490 -13.959 1.00 94.06 92 SER A CA 1
ATOM 752 C C . SER A 1 92 ? 5.336 -2.840 -14.008 1.00 94.06 92 SER A C 1
ATOM 754 O O . SER A 1 92 ? 4.997 -3.729 -14.795 1.00 94.06 92 SER A O 1
ATOM 756 N N . SER A 1 93 ? 6.359 -2.972 -13.165 1.00 90.44 93 SER A N 1
ATOM 757 C CA . SER A 1 93 ? 7.256 -4.117 -13.122 1.00 90.44 93 SER A CA 1
ATOM 758 C C . SER A 1 93 ? 7.392 -4.679 -11.711 1.00 90.44 93 SER A C 1
ATOM 760 O O . SER A 1 93 ? 7.602 -3.954 -10.735 1.00 90.44 93 SER A O 1
ATOM 762 N N . ASN A 1 94 ? 7.320 -6.004 -11.626 1.00 86.62 94 ASN A N 1
ATOM 763 C CA . ASN A 1 94 ? 7.644 -6.797 -10.447 1.00 86.62 94 ASN A CA 1
ATOM 764 C C . ASN A 1 94 ? 8.452 -8.029 -10.880 1.00 86.62 94 ASN A C 1
ATOM 766 O O . ASN A 1 94 ? 7.973 -9.159 -10.839 1.00 86.62 94 ASN A O 1
ATOM 770 N N . SER A 1 95 ? 9.665 -7.794 -11.387 1.00 86.25 95 SER A N 1
ATOM 771 C CA . SER A 1 95 ? 10.510 -8.758 -12.128 1.00 86.25 95 SER A CA 1
ATOM 772 C C . SER A 1 95 ? 10.024 -9.087 -13.547 1.00 86.25 95 SER A C 1
ATOM 774 O O . SER A 1 95 ? 10.835 -9.415 -14.408 1.00 86.25 95 SER A O 1
ATOM 776 N N . VAL A 1 96 ? 8.727 -8.941 -13.812 1.00 91.00 96 VAL A N 1
ATOM 777 C CA . VAL A 1 96 ? 8.095 -8.967 -15.139 1.00 91.00 96 VAL A CA 1
ATOM 778 C C . VAL A 1 96 ? 7.034 -7.868 -15.222 1.00 91.00 96 VAL A C 1
ATOM 780 O O . VAL A 1 96 ? 6.656 -7.293 -14.199 1.00 91.00 96 VAL A O 1
ATOM 783 N N . PHE A 1 97 ? 6.526 -7.595 -16.424 1.00 94.81 97 PHE A N 1
ATOM 784 C CA . PHE A 1 97 ? 5.372 -6.716 -16.609 1.00 94.81 97 PHE A CA 1
ATOM 785 C C . PHE A 1 97 ? 4.129 -7.256 -15.883 1.00 94.81 97 PHE A C 1
ATOM 787 O O . PHE A 1 97 ? 3.741 -8.407 -16.095 1.00 94.81 97 PHE A O 1
ATOM 794 N N . GLN A 1 98 ? 3.489 -6.406 -15.072 1.00 94.56 98 GLN A N 1
ATOM 795 C CA . GLN A 1 98 ? 2.191 -6.673 -14.445 1.00 94.56 98 GLN A CA 1
ATOM 796 C C . GLN A 1 98 ? 1.319 -5.408 -14.487 1.00 94.56 98 GLN A C 1
ATOM 798 O O . GLN A 1 98 ? 1.701 -4.358 -13.977 1.00 94.56 98 GLN A O 1
ATOM 803 N N . ILE A 1 99 ? 0.143 -5.489 -15.122 1.00 96.38 99 ILE A N 1
ATOM 804 C CA . ILE A 1 99 ? -0.723 -4.317 -15.368 1.00 96.38 99 ILE A CA 1
ATOM 805 C C . ILE A 1 99 ? -1.456 -3.820 -14.107 1.00 96.38 99 ILE A C 1
ATOM 807 O O . ILE A 1 99 ? -1.900 -2.674 -14.037 1.00 96.38 99 ILE A O 1
ATOM 811 N N . ASP A 1 100 ? -1.566 -4.670 -13.088 1.00 95.25 100 ASP A N 1
ATOM 812 C CA . ASP A 1 100 ? -2.185 -4.366 -11.794 1.00 95.25 100 ASP A CA 1
ATOM 813 C C . ASP A 1 100 ? -1.559 -3.143 -11.101 1.00 95.25 100 ASP A C 1
ATOM 815 O O . ASP A 1 100 ? -2.287 -2.303 -10.573 1.00 95.25 100 ASP A O 1
ATOM 819 N N . GLY A 1 101 ? -0.236 -2.977 -11.163 1.00 94.38 101 GLY A N 1
ATOM 820 C CA . GLY A 1 101 ? 0.448 -1.796 -10.638 1.00 94.38 101 GLY A CA 1
ATOM 821 C C . GLY A 1 101 ? 0.028 -0.496 -11.334 1.00 94.38 101 GLY A C 1
ATOM 822 O O . GLY A 1 101 ? -0.200 0.514 -10.664 1.00 94.38 101 GLY A O 1
ATOM 823 N N . ASN A 1 102 ? -0.150 -0.519 -12.661 1.00 95.19 102 ASN A N 1
ATOM 824 C CA . ASN A 1 102 ? -0.604 0.644 -13.429 1.00 95.19 102 ASN A CA 1
ATOM 825 C C . ASN A 1 102 ? -2.028 1.060 -13.035 1.00 95.19 102 ASN A C 1
ATOM 827 O O . ASN A 1 102 ? -2.264 2.226 -12.709 1.00 95.19 102 ASN A O 1
ATOM 831 N N . PHE A 1 103 ? -2.969 0.111 -13.024 1.00 96.56 103 PHE A N 1
ATOM 832 C CA . PHE A 1 103 ? -4.352 0.394 -12.629 1.00 96.56 103 PHE A CA 1
ATOM 833 C C . PHE A 1 103 ? -4.467 0.771 -11.151 1.00 96.56 103 PHE A C 1
ATOM 835 O O . PHE A 1 103 ? -5.250 1.653 -10.796 1.00 96.56 103 PHE A O 1
ATOM 842 N N . GLY A 1 104 ? -3.645 0.168 -10.292 1.00 95.12 104 GLY A N 1
ATOM 843 C CA . GLY A 1 104 ? -3.576 0.513 -8.880 1.00 95.12 104 GLY A CA 1
ATOM 844 C C . GLY A 1 104 ? -3.153 1.965 -8.652 1.00 95.12 104 GLY A C 1
ATOM 845 O O . GLY A 1 104 ? -3.771 2.640 -7.836 1.00 95.12 104 GLY A O 1
ATOM 846 N N . VAL A 1 105 ? -2.164 2.487 -9.389 1.00 92.81 105 VAL A N 1
ATOM 847 C CA . VAL A 1 105 ? -1.781 3.910 -9.291 1.00 92.81 105 VAL A CA 1
ATOM 848 C C . VAL A 1 105 ? -2.872 4.836 -9.813 1.00 92.81 105 VAL A C 1
ATOM 850 O O . VAL A 1 105 ? -3.147 5.847 -9.170 1.00 92.81 105 VAL A O 1
ATOM 853 N N . PHE A 1 106 ? -3.538 4.480 -10.916 1.00 93.88 106 PHE A N 1
ATOM 854 C CA . PHE A 1 106 ? -4.681 5.253 -11.409 1.00 93.88 106 PHE A CA 1
ATOM 855 C C . PHE A 1 106 ? -5.792 5.369 -10.350 1.00 93.88 106 PHE A C 1
ATOM 857 O O . PHE A 1 106 ? -6.302 6.460 -10.101 1.00 93.88 106 PHE A O 1
ATOM 864 N N . SER A 1 107 ? -6.095 4.267 -9.658 1.00 95.38 107 SER A N 1
ATOM 865 C CA . SER A 1 107 ? -7.090 4.225 -8.579 1.00 95.38 107 SER A CA 1
ATOM 866 C C . SER A 1 107 ? -6.807 5.227 -7.449 1.00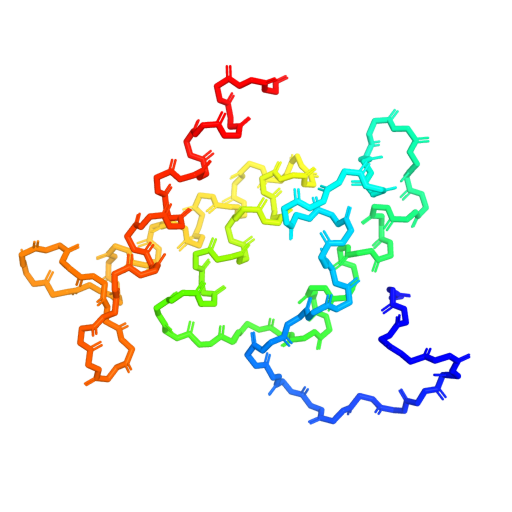 95.38 107 SER A C 1
ATOM 868 O O . SER A 1 107 ? -7.741 5.824 -6.915 1.00 95.38 107 SER A O 1
ATOM 870 N N . VAL A 1 108 ? -5.537 5.493 -7.119 1.00 94.31 108 VAL A N 1
ATOM 871 C CA . VAL A 1 108 ? -5.191 6.456 -6.059 1.00 94.31 108 VAL A CA 1
ATOM 872 C C . VAL A 1 108 ? -5.653 7.871 -6.410 1.00 94.31 108 VAL A C 1
ATOM 874 O O . VAL A 1 108 ? -6.201 8.568 -5.557 1.00 94.31 108 VAL A O 1
ATOM 877 N N . PHE A 1 109 ? -5.486 8.290 -7.668 1.00 89.69 109 PHE A N 1
ATOM 878 C CA . PHE A 1 109 ? -5.966 9.597 -8.124 1.00 89.69 109 PHE A CA 1
ATOM 879 C C . PHE A 1 109 ? -7.487 9.713 -7.996 1.00 89.69 109 PHE A C 1
ATOM 881 O O . PHE A 1 109 ? -7.991 10.757 -7.588 1.00 89.69 109 PHE A O 1
ATOM 888 N N . CYS A 1 110 ? -8.219 8.634 -8.290 1.00 90.94 110 CYS A N 1
ATOM 889 C CA . CYS A 1 110 ? -9.668 8.604 -8.122 1.00 90.94 110 CYS A CA 1
ATOM 890 C C . CYS A 1 110 ? -10.079 8.736 -6.654 1.00 90.94 110 CYS A C 1
ATOM 892 O O . CYS A 1 110 ? -11.023 9.463 -6.374 1.00 90.94 110 CYS A O 1
ATOM 894 N N . ILE A 1 111 ? -9.367 8.083 -5.726 1.00 89.62 111 ILE A N 1
ATOM 895 C CA . ILE A 1 111 ? -9.634 8.198 -4.284 1.00 89.62 111 ILE A CA 1
ATOM 896 C C . ILE A 1 111 ? -9.504 9.655 -3.824 1.00 89.62 111 ILE A C 1
ATOM 898 O O . ILE A 1 111 ? -10.380 10.138 -3.117 1.00 89.62 111 ILE A O 1
ATOM 902 N N . TYR A 1 112 ? -8.468 10.378 -4.259 1.00 82.81 112 TYR A N 1
ATOM 903 C CA . TYR A 1 112 ? -8.310 11.795 -3.910 1.00 82.81 112 TYR A CA 1
ATOM 904 C C . TYR A 1 112 ? -9.335 12.720 -4.555 1.00 82.81 112 TYR A C 1
ATOM 906 O O . TYR A 1 112 ? -9.665 13.746 -3.979 1.00 82.81 112 TYR A O 1
ATOM 914 N N . ALA A 1 113 ? -9.841 12.384 -5.740 1.00 78.19 113 ALA A N 1
ATOM 915 C CA . ALA A 1 113 ? -10.841 13.210 -6.409 1.00 78.19 113 ALA A CA 1
ATOM 916 C C . ALA A 1 113 ? -12.216 13.185 -5.710 1.00 78.19 113 ALA A C 1
ATOM 918 O O . ALA A 1 113 ? -13.067 14.014 -6.024 1.00 78.19 113 ALA A O 1
ATOM 919 N N . VAL A 1 114 ? -12.452 12.224 -4.808 1.00 73.25 114 VAL A N 1
ATOM 920 C CA . VAL A 1 114 ? -13.761 11.982 -4.172 1.00 73.25 114 VAL A CA 1
ATOM 921 C C . VAL A 1 114 ? -13.733 12.039 -2.639 1.00 73.25 114 VAL A C 1
ATOM 923 O O . VAL A 1 114 ? -14.764 11.788 -2.010 1.00 73.25 114 VAL A O 1
ATOM 926 N N . LEU A 1 115 ? -12.573 12.331 -2.042 1.00 66.25 115 LEU A N 1
ATOM 927 C CA . LEU A 1 115 ? -12.384 12.562 -0.606 1.00 66.25 115 LEU A CA 1
ATOM 928 C C . LEU A 1 115 ? -12.302 14.059 -0.312 1.00 66.25 115 LEU A C 1
ATOM 930 O O . LEU A 1 115 ? -12.932 14.462 0.690 1.00 66.25 115 LEU A O 1
#

Nearest PDB structures (foldseek):
  7kmq-assembly1_B  TM=9.523E-01  e=9.294E-07  Xanthomonas citri pv. citri str. 306
  7kmq-assembly1_A  TM=9.525E-01  e=1.550E-06  Xanthomonas citri pv. citri str. 306
  7znz-assembly1_A  TM=9.433E-01  e=3.243E-06  Akkermansia muciniphila ATCC BAA-835
  4ufc-assembly2_B  TM=9.247E-01  e=1.887E-05  Bacteroides ovatus
  2rdy-assembly1_B  TM=9.107E-01  e=4.055E-04  Halalkalibacterium halodurans C-125

pLDDT: mean 91.36, std 7.8, range [65.06, 98.12]

Sequence (115 aa):
QIQEWARDYDSNGPFTHISQLYGLFPGAQIDPRFNETLAHAANISLLLRGDSSSGWPTAWRANLFARLLQGETAYYYMTRLISRYSYDNLWSSNSVFQIDGNFGVFSVFCIYAVL

InterPro domains:
  IPR008928 Six-hairpin glycosidase superfamily [SSF48208] (12-103)
  IPR012341 Six-hairpin glycosidase-like superfamily [G3DSA:1.50.10.10] (1-110)
  IPR054363 Glycosyl hydrolase family 95, catalytic domain [PF22124] (1-107)